Protein AF-A0A087TUB1-F1 (afdb_monomer_lite)

Secondary structure (DSSP, 8-state):
---TT--HHHHTT----SSHHHHHHHS-GGG----HHHHHHHHHH-TT-

Foldseek 3Di:
DPPPPDDPVRVVVDDDDDAVVVVCVVDPCVPPPDDVVRVVVRCVVCVPD

Structure (mmCIF, N/CA/C/O backbone):
data_AF-A0A087TUB1-F1
#
_entry.id   AF-A0A087TUB1-F1
#
loop_
_atom_site.group_PDB
_atom_site.id
_atom_site.type_symbol
_atom_site.label_atom_id
_atom_site.label_alt_id
_atom_site.label_comp_id
_atom_site.label_asym_id
_atom_site.label_entity_id
_atom_site.label_seq_id
_atom_site.pdbx_PDB_ins_code
_atom_site.Cartn_x
_atom_site.Cartn_y
_atom_site.Cartn_z
_atom_site.occupancy
_atom_site.B_iso_or_equiv
_atom_site.auth_seq_id
_atom_site.auth_comp_id
_atom_site.auth_asym_id
_atom_site.auth_atom_id
_atom_site.pdbx_PDB_model_num
ATOM 1 N N . MET A 1 1 ? 8.693 2.195 -19.120 1.00 53.94 1 MET A N 1
ATOM 2 C CA . MET A 1 1 ? 9.582 2.719 -18.060 1.00 53.94 1 MET A CA 1
ATOM 3 C C . MET A 1 1 ? 10.630 1.669 -17.712 1.00 53.94 1 MET A C 1
ATOM 5 O O . MET A 1 1 ? 10.374 0.781 -16.904 1.00 53.94 1 MET A O 1
ATOM 9 N N . THR A 1 2 ? 11.787 1.720 -18.367 1.00 50.25 2 THR A N 1
ATOM 10 C CA . THR A 1 2 ? 12.978 0.955 -17.983 1.00 50.25 2 THR A CA 1
ATOM 11 C C . THR A 1 2 ? 13.472 1.523 -16.664 1.00 50.25 2 THR A C 1
ATOM 13 O O . THR A 1 2 ? 14.074 2.589 -16.646 1.00 50.25 2 THR A O 1
ATOM 16 N N . ARG A 1 3 ? 13.155 0.863 -15.550 1.00 64.94 3 ARG A N 1
ATOM 17 C CA . ARG A 1 3 ? 13.799 1.180 -14.280 1.00 64.94 3 ARG A CA 1
ATOM 18 C C . ARG A 1 3 ? 15.227 0.650 -14.392 1.00 64.94 3 ARG A C 1
ATOM 20 O O . ARG A 1 3 ? 15.383 -0.576 -14.382 1.00 64.94 3 ARG A O 1
ATOM 27 N N . PRO A 1 4 ? 16.247 1.511 -14.575 1.00 66.75 4 PRO A N 1
ATOM 28 C CA . PRO A 1 4 ? 17.614 1.026 -14.478 1.00 66.75 4 PRO A CA 1
ATOM 29 C C . PRO A 1 4 ? 17.725 0.351 -13.102 1.00 66.75 4 PRO A C 1
ATOM 31 O O . PRO A 1 4 ? 17.058 0.776 -12.162 1.00 66.75 4 PRO A O 1
ATOM 34 N N . PHE A 1 5 ? 18.477 -0.739 -12.988 1.00 74.12 5 PHE A N 1
ATOM 35 C CA . PHE A 1 5 ? 18.722 -1.478 -11.734 1.00 74.12 5 PHE A CA 1
ATOM 36 C C . PHE A 1 5 ? 17.708 -2.547 -11.289 1.00 74.12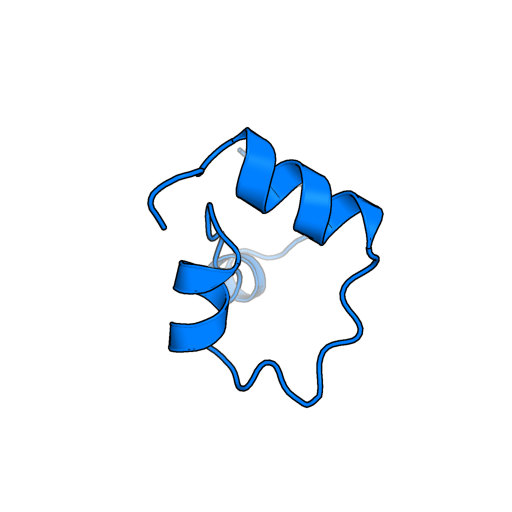 5 PHE A C 1
ATOM 38 O O . PHE A 1 5 ? 18.017 -3.270 -10.346 1.00 74.12 5 PHE A O 1
ATOM 45 N N . ILE A 1 6 ? 16.567 -2.757 -11.960 1.00 82.19 6 ILE A N 1
ATOM 46 C CA . ILE A 1 6 ? 15.714 -3.928 -11.665 1.00 82.19 6 ILE A CA 1
ATOM 47 C C . ILE A 1 6 ? 15.565 -4.871 -12.853 1.00 82.19 6 ILE A C 1
ATOM 49 O O . ILE A 1 6 ? 15.257 -4.476 -13.975 1.00 82.19 6 ILE A O 1
ATOM 53 N N . SER A 1 7 ? 15.752 -6.165 -12.593 1.00 88.69 7 SER A N 1
ATOM 54 C CA . SER A 1 7 ? 15.600 -7.194 -13.620 1.00 88.69 7 SER A CA 1
ATOM 55 C C . SER A 1 7 ? 14.143 -7.321 -14.076 1.00 88.69 7 SER A C 1
ATOM 57 O O . SER A 1 7 ? 13.199 -7.039 -13.329 1.00 88.69 7 SER A O 1
ATOM 59 N N . SER A 1 8 ? 13.936 -7.839 -15.289 1.00 86.19 8 SER A N 1
ATOM 60 C CA . SER A 1 8 ? 12.598 -8.184 -15.796 1.00 86.19 8 SER A CA 1
ATOM 61 C C . SER A 1 8 ? 11.867 -9.169 -14.866 1.00 86.19 8 SER A C 1
ATOM 63 O O . SER A 1 8 ? 10.660 -9.057 -14.648 1.00 86.19 8 SER A O 1
ATOM 65 N N . LYS A 1 9 ? 12.597 -10.118 -14.258 1.00 88.69 9 LYS A N 1
ATOM 66 C CA . LYS A 1 9 ? 12.031 -11.108 -13.325 1.00 88.69 9 LYS A CA 1
ATOM 67 C C . LYS A 1 9 ? 11.583 -10.471 -12.008 1.00 88.69 9 LYS A C 1
ATOM 69 O O . LYS A 1 9 ? 10.535 -10.857 -11.502 1.00 88.69 9 LYS A O 1
ATOM 74 N N . PHE A 1 10 ? 12.331 -9.498 -11.486 1.00 87.50 10 PHE A N 1
ATOM 75 C CA . PHE A 1 10 ? 11.938 -8.753 -10.288 1.00 87.50 10 PHE A CA 1
ATOM 76 C C . PHE A 1 10 ? 10.792 -7.779 -10.569 1.00 87.50 10 PHE A C 1
ATOM 78 O O . PHE A 1 10 ? 9.839 -7.719 -9.803 1.00 87.50 10 PHE A O 1
ATOM 85 N N . SER A 1 11 ? 10.827 -7.093 -11.712 1.00 87.00 11 SER A N 1
ATOM 86 C CA . SER A 1 11 ? 9.788 -6.134 -12.109 1.00 87.00 11 SER A CA 1
ATOM 87 C C . SER A 1 11 ? 8.391 -6.757 -12.130 1.00 87.00 11 SER A C 1
ATOM 89 O O . SER A 1 11 ? 7.437 -6.116 -11.709 1.00 87.00 11 SER A O 1
ATOM 91 N N . ARG A 1 12 ? 8.268 -8.028 -12.543 1.00 89.00 12 ARG A N 1
ATOM 92 C CA . ARG A 1 12 ? 6.992 -8.768 -12.525 1.00 89.00 12 ARG A CA 1
ATOM 93 C C . ARG A 1 12 ? 6.428 -9.035 -11.127 1.00 89.00 12 ARG A C 1
ATOM 95 O O . ARG A 1 12 ? 5.260 -9.386 -11.017 1.00 89.00 12 ARG A O 1
ATOM 102 N N . LYS A 1 13 ? 7.244 -8.920 -10.078 1.00 88.62 13 LYS A N 1
ATOM 103 C CA . LYS A 1 13 ? 6.818 -9.110 -8.686 1.00 88.62 13 LYS A CA 1
ATOM 104 C C . LYS A 1 13 ? 6.353 -7.808 -8.030 1.00 88.62 13 LYS A C 1
ATOM 106 O O . LYS A 1 13 ? 5.749 -7.865 -6.966 1.00 88.62 13 LYS A O 1
ATOM 111 N N . LEU A 1 14 ? 6.632 -6.654 -8.638 1.00 89.50 14 LEU A N 1
ATOM 112 C CA . LEU A 1 14 ? 6.202 -5.361 -8.118 1.00 89.50 14 LEU A CA 1
ATOM 113 C C . LEU A 1 14 ? 4.726 -5.131 -8.450 1.00 89.50 14 LEU A C 1
ATOM 115 O O . LEU A 1 14 ? 4.334 -5.201 -9.613 1.00 89.50 14 LEU A O 1
ATOM 119 N N . LYS A 1 15 ? 3.929 -4.809 -7.432 1.00 88.94 15 LYS A N 1
ATOM 120 C CA . LYS A 1 15 ? 2.553 -4.330 -7.580 1.00 88.94 15 LYS A CA 1
ATOM 121 C C . LYS A 1 15 ? 2.489 -2.893 -7.080 1.00 88.94 15 LYS A C 1
ATOM 123 O O . LYS A 1 15 ? 3.018 -2.598 -6.013 1.00 88.94 15 LYS A O 1
ATOM 128 N N . PHE A 1 16 ? 1.874 -2.020 -7.868 1.00 91.00 16 PHE A N 1
ATOM 129 C CA . PHE A 1 16 ? 1.583 -0.641 -7.484 1.00 91.00 16 PHE A CA 1
ATOM 130 C C . PHE A 1 16 ? 0.096 -0.575 -7.169 1.00 91.00 16 PHE A C 1
ATOM 132 O O . PHE A 1 16 ? -0.706 -1.088 -7.946 1.00 91.00 16 PHE A O 1
ATOM 139 N N . VAL A 1 17 ? -0.232 0.003 -6.022 1.00 92.19 17 VAL A N 1
ATOM 140 C CA . VAL A 1 17 ? -1.598 0.273 -5.566 1.00 92.19 17 VAL A CA 1
ATOM 141 C C . VAL A 1 17 ? -1.747 1.773 -5.385 1.00 92.19 17 VAL A C 1
ATOM 143 O O . VAL A 1 17 ? -0.745 2.460 -5.160 1.00 92.19 17 VAL A O 1
ATOM 146 N N . TYR A 1 18 ? -2.970 2.271 -5.516 1.00 90.50 18 TYR A N 1
ATOM 147 C CA . TYR A 1 18 ? -3.240 3.706 -5.481 1.00 90.50 18 TYR A CA 1
ATOM 148 C C . TYR A 1 18 ? -3.760 4.190 -4.131 1.00 90.50 18 TYR A C 1
ATOM 150 O O . TYR A 1 18 ? -3.600 5.371 -3.852 1.00 90.50 18 TYR A O 1
ATOM 158 N N . SER A 1 19 ? -4.298 3.299 -3.292 1.00 92.00 19 SER A N 1
ATOM 159 C CA . SER A 1 19 ? -4.785 3.632 -1.949 1.00 92.00 19 SER A CA 1
ATOM 160 C C . SER A 1 19 ? -4.383 2.603 -0.892 1.00 92.00 19 SER A C 1
ATOM 162 O O . SER A 1 19 ? -4.055 1.447 -1.202 1.00 92.00 19 SER A O 1
ATOM 164 N N . LEU A 1 20 ? -4.441 2.993 0.385 1.00 91.56 20 LEU A N 1
ATOM 165 C CA . LEU A 1 20 ? -4.203 2.067 1.499 1.00 91.56 20 LEU A CA 1
ATOM 166 C C . LEU A 1 20 ? -5.278 0.974 1.589 1.00 91.56 20 LEU A C 1
ATOM 168 O O . LEU A 1 20 ? -4.984 -0.148 2.011 1.00 91.56 20 LEU A O 1
ATOM 172 N N . LYS A 1 21 ? -6.497 1.254 1.115 1.00 90.94 21 LYS A N 1
ATOM 173 C CA . LYS A 1 21 ? -7.560 0.253 0.974 1.00 90.94 21 LYS A CA 1
ATOM 174 C C . LYS A 1 21 ? -7.153 -0.866 0.021 1.00 90.94 21 LYS A C 1
ATOM 176 O O . LYS A 1 21 ? -7.238 -2.036 0.386 1.00 90.94 21 LYS A O 1
ATOM 181 N N . GLU A 1 22 ? -6.661 -0.532 -1.170 1.00 91.81 22 GLU A N 1
ATOM 182 C CA . GLU A 1 22 ? -6.163 -1.535 -2.120 1.00 91.81 22 GLU A CA 1
ATOM 183 C C . GLU A 1 22 ? -4.977 -2.324 -1.550 1.00 91.81 22 GLU A C 1
ATOM 185 O O . GLU A 1 22 ? -4.887 -3.535 -1.756 1.00 91.81 22 GLU A O 1
ATOM 190 N N . LEU A 1 23 ? -4.094 -1.666 -0.787 1.00 91.94 23 LEU A N 1
ATOM 191 C CA . LEU A 1 23 ? -2.983 -2.336 -0.109 1.00 91.94 23 LEU A CA 1
ATOM 192 C C . LEU A 1 23 ? -3.473 -3.397 0.889 1.00 91.94 23 LEU A C 1
ATOM 194 O O . LEU A 1 23 ? -2.918 -4.497 0.923 1.00 91.94 23 LEU A O 1
ATOM 198 N N . SER A 1 24 ? -4.534 -3.096 1.647 1.00 90.81 24 SER A N 1
ATOM 199 C CA . SER A 1 24 ? -5.116 -4.007 2.646 1.00 90.81 24 SER A CA 1
ATOM 200 C C . SER A 1 24 ? -5.672 -5.305 2.056 1.00 90.81 24 SER A C 1
ATOM 202 O O . SER A 1 24 ? -5.688 -6.340 2.717 1.00 90.81 24 SER A O 1
ATOM 204 N N . LEU A 1 25 ? -6.086 -5.274 0.785 1.00 91.56 25 LEU A N 1
ATOM 205 C CA . LEU A 1 25 ? -6.569 -6.454 0.066 1.00 91.56 25 LEU A CA 1
ATOM 206 C C . LEU A 1 25 ? -5.427 -7.379 -0.373 1.00 91.56 25 LEU A C 1
ATOM 208 O O . LEU A 1 25 ? -5.660 -8.543 -0.698 1.00 9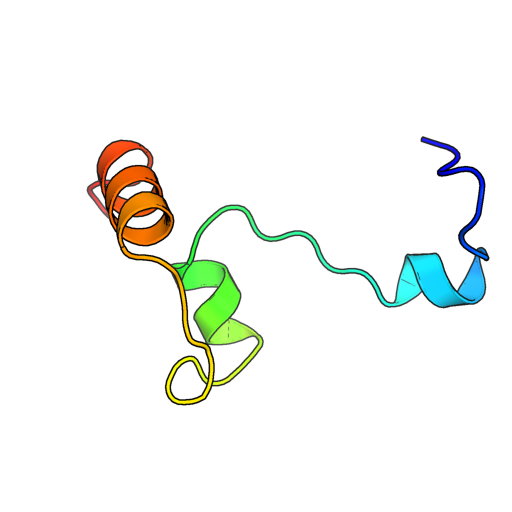1.56 25 LEU A O 1
ATOM 212 N N . LEU A 1 26 ? -4.195 -6.865 -0.428 1.00 91.38 26 LEU A N 1
ATOM 213 C CA . LEU A 1 26 ? -3.022 -7.619 -0.866 1.00 91.38 26 LEU A CA 1
ATOM 214 C C . LEU A 1 26 ? -2.221 -8.183 0.302 1.00 91.38 26 LEU A C 1
ATOM 216 O O . LEU A 1 26 ? -1.634 -9.258 0.160 1.00 91.38 26 LEU A O 1
ATOM 220 N N . ILE A 1 27 ? -2.155 -7.449 1.415 1.00 89.38 27 ILE A N 1
ATOM 221 C CA . ILE A 1 27 ? -1.386 -7.819 2.603 1.00 89.38 27 ILE A CA 1
ATOM 222 C C . ILE A 1 27 ? -2.106 -7.391 3.893 1.00 89.38 27 ILE A C 1
ATOM 224 O O . ILE A 1 27 ? -2.804 -6.376 3.892 1.00 89.38 27 ILE A O 1
ATOM 228 N N . PRO A 1 28 ? -1.893 -8.100 5.016 1.00 87.25 28 PRO A N 1
ATOM 229 C CA . PRO A 1 28 ? -2.371 -7.654 6.322 1.00 87.25 28 PRO A CA 1
ATOM 230 C C . PRO A 1 28 ? -1.724 -6.322 6.722 1.00 87.25 28 PRO A C 1
ATOM 232 O O . PRO A 1 28 ? -0.496 -6.209 6.734 1.00 87.25 28 PRO A O 1
ATOM 235 N N . LEU A 1 29 ? -2.533 -5.321 7.079 1.00 85.19 29 LEU A N 1
ATOM 236 C CA . LEU A 1 29 ? -2.028 -4.001 7.476 1.00 85.19 29 LEU A CA 1
ATOM 237 C C . LEU A 1 29 ? -1.526 -3.938 8.923 1.00 85.19 29 LEU A C 1
ATOM 239 O O . LEU A 1 29 ? -0.727 -3.059 9.232 1.00 85.19 29 LEU A O 1
ATOM 243 N N . ASP A 1 30 ? -1.917 -4.879 9.786 1.00 78.94 30 ASP A N 1
ATOM 244 C CA . ASP A 1 30 ? -1.566 -4.877 11.219 1.00 78.94 30 ASP A CA 1
ATOM 245 C C . ASP A 1 30 ? -0.051 -4.918 11.476 1.00 78.94 30 ASP A C 1
ATOM 247 O O . ASP A 1 30 ? 0.433 -4.497 12.524 1.00 78.94 30 ASP A O 1
ATOM 251 N N . GLN A 1 31 ? 0.713 -5.426 10.509 1.00 70.88 31 GLN A N 1
ATOM 252 C CA . GLN A 1 31 ? 2.170 -5.537 10.582 1.00 70.88 31 GLN A CA 1
ATOM 253 C C . GLN A 1 31 ? 2.894 -4.388 9.864 1.00 70.88 31 GLN A C 1
ATOM 255 O O . GLN A 1 31 ? 4.124 -4.317 9.897 1.00 70.88 31 GLN A O 1
ATOM 260 N N . VAL A 1 32 ? 2.158 -3.489 9.202 1.00 82.56 32 VAL A N 1
ATOM 261 C CA . VAL A 1 32 ? 2.726 -2.406 8.400 1.00 82.56 32 VAL A CA 1
ATOM 262 C C . VAL A 1 32 ? 2.696 -1.110 9.202 1.00 82.56 32 VAL A C 1
ATOM 264 O O . VAL A 1 32 ? 1.647 -0.514 9.437 1.00 82.56 32 VAL A O 1
ATOM 267 N N . SER A 1 33 ? 3.876 -0.619 9.577 1.00 86.94 33 SER A N 1
ATOM 268 C CA . SER A 1 33 ? 4.010 0.708 10.182 1.00 86.94 33 SER A CA 1
ATOM 269 C C . SER A 1 33 ? 3.948 1.787 9.098 1.00 86.94 33 SER A C 1
ATOM 271 O O . SER A 1 33 ? 4.967 2.198 8.540 1.00 86.94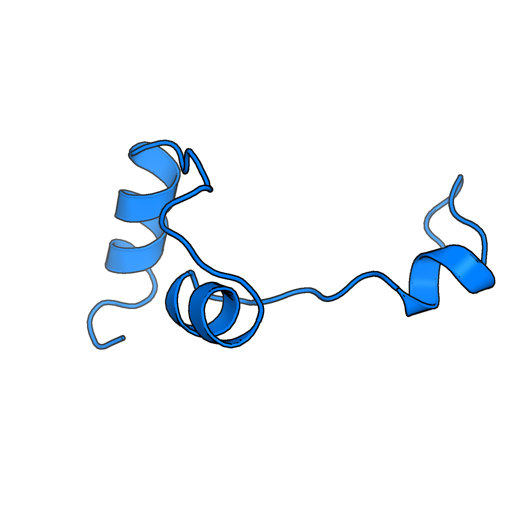 33 SER A O 1
ATOM 273 N N . ILE A 1 34 ? 2.728 2.203 8.747 1.00 90.06 34 ILE A N 1
ATOM 274 C CA . ILE A 1 34 ? 2.488 3.293 7.794 1.00 90.06 34 ILE A CA 1
ATOM 275 C C . ILE A 1 34 ? 2.612 4.633 8.538 1.00 90.06 34 ILE A C 1
ATOM 277 O O . ILE A 1 34 ? 1.884 4.840 9.514 1.00 90.06 34 ILE A O 1
ATOM 281 N N . PRO A 1 35 ? 3.476 5.565 8.088 1.00 94.06 35 PRO A N 1
ATOM 282 C CA . PRO A 1 35 ? 3.594 6.886 8.700 1.00 94.06 35 PRO A CA 1
ATOM 283 C C . PRO A 1 35 ? 2.285 7.681 8.637 1.00 94.06 35 PRO A C 1
ATOM 285 O O . PRO A 1 35 ? 1.588 7.659 7.623 1.00 94.06 35 PRO A O 1
ATOM 288 N N . ASP A 1 36 ? 1.991 8.468 9.673 1.00 91.88 36 ASP A N 1
ATOM 289 C CA . ASP A 1 36 ? 0.713 9.190 9.769 1.00 91.88 36 ASP A CA 1
ATOM 290 C C . ASP A 1 36 ? 0.495 10.198 8.637 1.00 91.88 36 ASP A C 1
ATOM 292 O O . ASP A 1 36 ? -0.622 10.336 8.150 1.00 91.88 36 ASP A O 1
ATOM 296 N N . LYS A 1 37 ? 1.565 10.825 8.128 1.00 93.81 37 LYS A N 1
ATOM 297 C CA . LYS A 1 37 ? 1.478 11.709 6.952 1.00 93.81 37 LYS A CA 1
ATOM 298 C C . LYS A 1 37 ? 0.964 10.993 5.701 1.00 93.81 37 LYS A C 1
ATOM 300 O O . LYS A 1 37 ? 0.289 11.610 4.889 1.00 93.81 37 LYS A O 1
ATOM 305 N N . VAL A 1 38 ? 1.288 9.709 5.536 1.00 92.88 38 VAL A N 1
ATOM 306 C CA . VAL A 1 38 ? 0.818 8.915 4.390 1.00 92.88 38 VAL A CA 1
ATOM 307 C C . VAL A 1 38 ? -0.660 8.580 4.558 1.00 92.88 38 VAL A C 1
ATOM 309 O O . VAL A 1 38 ? -1.407 8.682 3.596 1.00 92.88 38 VAL A O 1
ATOM 312 N N . LYS A 1 39 ? -1.095 8.248 5.781 1.00 91.25 39 LYS A N 1
ATOM 313 C CA . LYS A 1 39 ? -2.516 8.009 6.083 1.00 91.25 39 LYS A CA 1
ATOM 314 C C . LYS A 1 39 ? -3.361 9.263 5.857 1.00 91.25 39 LYS A C 1
ATOM 316 O O . LYS A 1 39 ? -4.417 9.170 5.254 1.00 91.25 39 LYS A O 1
ATOM 321 N N . GLN A 1 40 ? -2.884 10.424 6.314 1.00 93.62 40 GLN A N 1
ATOM 322 C CA . GLN A 1 40 ? -3.556 11.709 6.085 1.00 93.62 40 GLN A CA 1
ATOM 323 C C . GLN A 1 40 ? -3.692 11.995 4.591 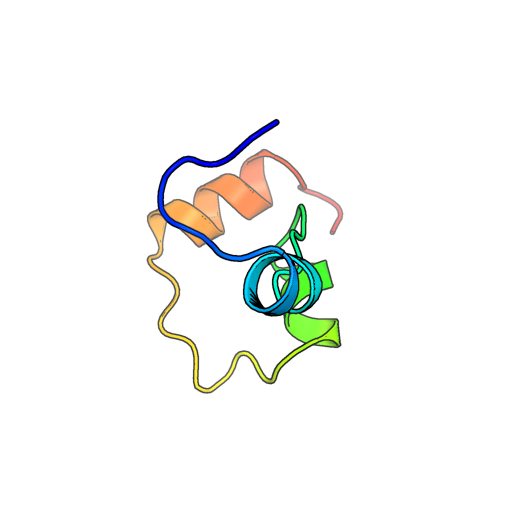1.00 93.62 40 GLN A C 1
ATOM 325 O O . GLN A 1 40 ? -4.788 12.267 4.122 1.00 93.62 40 GLN A O 1
ATOM 330 N N . PHE A 1 41 ? -2.601 11.835 3.838 1.00 94.38 41 PHE A N 1
ATOM 331 C CA . PHE A 1 41 ? -2.625 12.023 2.392 1.00 94.38 41 PHE A CA 1
ATOM 332 C C . PHE A 1 41 ? -3.602 11.075 1.681 1.00 94.38 41 PHE A C 1
ATOM 334 O O . PHE A 1 41 ? -4.299 11.499 0.766 1.00 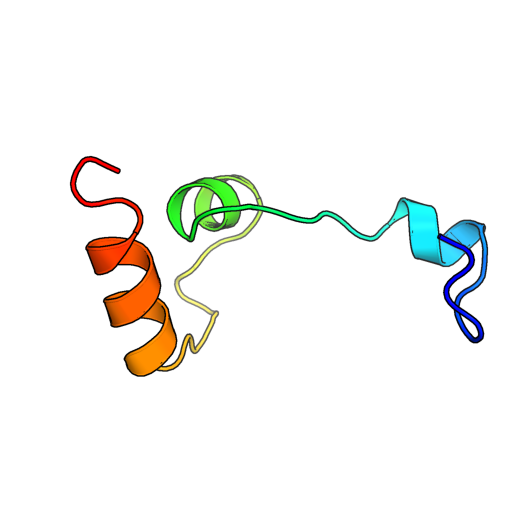94.38 41 PHE A O 1
ATOM 341 N N . ASP A 1 42 ? -3.659 9.805 2.092 1.00 93.56 42 ASP A N 1
ATOM 342 C CA . ASP A 1 42 ? -4.594 8.824 1.531 1.00 93.56 42 ASP A CA 1
ATOM 343 C C . ASP A 1 42 ? -6.052 9.247 1.762 1.00 93.56 42 ASP A C 1
ATOM 345 O O . ASP A 1 42 ? -6.840 9.233 0.824 1.00 93.56 42 ASP A O 1
ATOM 349 N N . VAL A 1 43 ? -6.388 9.718 2.968 1.00 92.19 43 VAL A N 1
ATOM 350 C CA . VAL A 1 43 ? -7.729 10.231 3.299 1.00 92.19 43 VAL A CA 1
ATOM 351 C C . VAL A 1 43 ? -8.059 11.509 2.521 1.00 92.19 43 VAL A C 1
ATOM 353 O O . VAL A 1 43 ? -9.160 11.630 1.992 1.00 92.19 43 VAL A O 1
ATOM 356 N N . ASP A 1 44 ? -7.116 12.448 2.412 1.00 93.81 44 ASP A N 1
ATOM 357 C CA . ASP A 1 44 ? -7.318 13.709 1.685 1.00 93.81 44 ASP A CA 1
ATOM 358 C C . ASP A 1 44 ? -7.551 13.472 0.184 1.00 93.81 44 ASP A 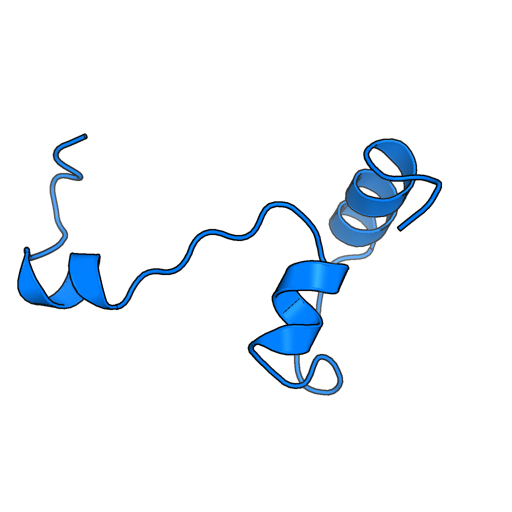C 1
ATOM 360 O O . ASP A 1 44 ? -8.323 14.187 -0.458 1.00 93.81 44 ASP A O 1
ATOM 364 N N . LEU A 1 45 ? -6.874 12.470 -0.387 1.00 92.31 45 LEU A N 1
ATOM 365 C CA . LEU A 1 45 ? -6.979 12.120 -1.801 1.00 92.31 45 LEU A CA 1
ATOM 366 C C . LEU A 1 45 ? -8.180 11.206 -2.095 1.00 92.31 45 LEU A C 1
ATOM 368 O O . LEU A 1 45 ? -8.747 11.275 -3.187 1.00 92.31 45 LEU A O 1
ATOM 372 N N . PHE A 1 46 ? -8.570 10.369 -1.131 1.00 89.44 46 PHE A N 1
ATOM 373 C CA . PHE A 1 46 ? -9.634 9.374 -1.251 1.00 89.44 46 PHE A CA 1
ATOM 374 C C . PHE A 1 46 ? -10.609 9.428 -0.056 1.00 89.44 46 PHE A C 1
ATOM 376 O O . PHE A 1 46 ? -10.687 8.477 0.723 1.00 89.44 46 PHE A O 1
ATOM 383 N N . PRO A 1 47 ? -11.404 10.503 0.083 1.00 80.00 47 PRO A N 1
ATOM 384 C CA . PRO A 1 47 ? -12.243 10.731 1.265 1.00 80.00 47 PRO A CA 1
ATOM 385 C C . PRO A 1 47 ? -13.370 9.700 1.457 1.00 80.00 47 PRO A C 1
ATOM 387 O O . PRO A 1 47 ? -13.832 9.509 2.579 1.00 80.00 47 PRO A O 1
ATOM 390 N N . ASP A 1 48 ? -13.792 9.021 0.384 1.00 77.50 48 ASP A N 1
ATOM 391 C CA . ASP A 1 48 ? -14.894 8.044 0.386 1.00 77.50 48 ASP A CA 1
ATOM 392 C C . ASP A 1 48 ? -14.422 6.569 0.354 1.00 77.50 48 ASP A C 1
ATOM 394 O O . ASP A 1 48 ? -15.224 5.665 0.092 1.00 77.50 48 ASP A O 1
ATOM 398 N N . SER A 1 49 ? -13.118 6.303 0.530 1.00 65.56 49 SER A N 1
ATOM 399 C CA . SER A 1 49 ? -12.539 4.946 0.439 1.00 65.56 49 SER A CA 1
ATOM 400 C C . SER A 1 49 ? -12.625 4.145 1.730 1.00 65.56 49 SER A C 1
ATOM 402 O O . SER A 1 49 ? -12.236 4.651 2.797 1.00 65.56 49 SER A O 1
#

Radius of gyration: 13.71 Å; chains: 1; bounding box: 34×25×29 Å

Sequence (49 aa):
MTRPFISSKFSRKLKFVYSLKELSLLIPLDQVSIPDKVKQFDVDLFPDS

Organism: Stegodyphus mimosarum (NCBI:txid407821)

pLDDT: mean 85.7, std 10.17, range [50.25, 94.38]

InterPro domains:
  IPR036865 CRAL-TRIO lipid binding domain superfamily [G3DSA:3.40.525.10] (1-45)